Protein AF-A0A9X6ACC4-F1 (afdb_monomer_lite)

pLDDT: mean 74.13, std 20.18, range [33.94, 97.44]

Foldseek 3Di:
DDDDDDDDDDDDDDDDDDDDDDDPDPPPFLVQLVPAAAQDAQDWDAAQRWHQYPVRFIKGFNHTGRRDDQVPCVVGIATDGRPVDDPCNLPHARADQVNVCVVCVPDDPVDHPVVVVVVCVVPVCVNNDDYPVVD

Secondary structure (DSSP, 8-state):
----------------------PPPTTHHHHHHHTSPBP-TT--B-TT-EEE-TTS-EEEESS-BSS--TTT-TTTEEE---SSS----TTS-SS-HHHHHHH-TT--TTS-HHHHHHHGGG-TTTTTSS-TTT-

Structure (mmCIF, N/CA/C/O backbone):
data_AF-A0A9X6ACC4-F1
#
_entry.id   AF-A0A9X6ACC4-F1
#
loop_
_atom_site.group_PDB
_atom_site.id
_atom_site.type_symbol
_atom_site.label_atom_id
_atom_site.label_alt_id
_atom_site.label_comp_id
_atom_site.label_asym_id
_atom_site.label_entity_id
_atom_site.label_seq_id
_atom_site.pdbx_PDB_ins_code
_atom_site.Cartn_x
_atom_site.Cartn_y
_atom_site.Cartn_z
_atom_site.occupancy
_atom_site.B_iso_or_equiv
_atom_site.auth_seq_id
_atom_site.auth_comp_id
_atom_site.auth_asym_id
_atom_site.auth_atom_id
_atom_site.pdbx_PDB_model_num
ATOM 1 N N . MET A 1 1 ? 17.394 57.780 73.943 1.00 33.94 1 MET A N 1
ATOM 2 C CA . MET A 1 1 ? 15.989 57.811 74.407 1.00 33.94 1 MET A CA 1
ATOM 3 C C . MET A 1 1 ? 15.075 57.428 73.249 1.00 33.94 1 MET A C 1
ATOM 5 O O . MET A 1 1 ? 15.137 58.124 72.255 1.00 33.94 1 MET A O 1
ATOM 9 N N . SER A 1 2 ? 14.230 56.395 73.434 1.00 36.88 2 SER A N 1
ATOM 10 C CA . SER A 1 2 ? 12.919 56.165 72.769 1.00 36.88 2 SER A CA 1
ATOM 11 C C . SER A 1 2 ? 12.891 55.968 71.230 1.00 36.88 2 SER A C 1
ATOM 13 O O . SER A 1 2 ? 13.461 56.765 70.516 1.00 36.88 2 SER A O 1
ATOM 15 N N . ARG A 1 3 ? 12.161 55.044 70.585 1.00 43.47 3 ARG A N 1
ATOM 16 C CA . ARG A 1 3 ? 11.227 53.962 70.958 1.00 43.47 3 ARG A CA 1
ATOM 17 C C . ARG A 1 3 ? 10.697 53.328 69.643 1.00 43.47 3 ARG A C 1
ATOM 19 O O . ARG A 1 3 ? 10.562 54.055 68.668 1.00 43.47 3 ARG A O 1
ATOM 26 N N . ARG A 1 4 ? 10.185 52.085 69.744 1.00 42.38 4 ARG A N 1
ATOM 27 C CA . ARG A 1 4 ? 9.163 51.400 68.894 1.00 42.38 4 ARG A CA 1
ATOM 28 C C . ARG A 1 4 ? 9.654 50.670 67.632 1.00 42.38 4 ARG A C 1
ATOM 30 O O . ARG A 1 4 ? 10.550 51.161 66.979 1.00 42.38 4 ARG A O 1
ATOM 37 N N . ARG A 1 5 ? 9.059 49.568 67.151 1.00 50.84 5 ARG A N 1
ATOM 38 C CA . ARG A 1 5 ? 8.158 48.477 67.617 1.00 50.84 5 ARG A CA 1
ATOM 39 C C . ARG A 1 5 ? 7.986 47.561 66.371 1.00 50.84 5 ARG A C 1
ATOM 41 O O . ARG A 1 5 ? 7.746 48.109 65.310 1.00 50.84 5 ARG A O 1
ATOM 48 N N . ILE A 1 6 ? 8.033 46.232 66.547 1.00 46.91 6 ILE 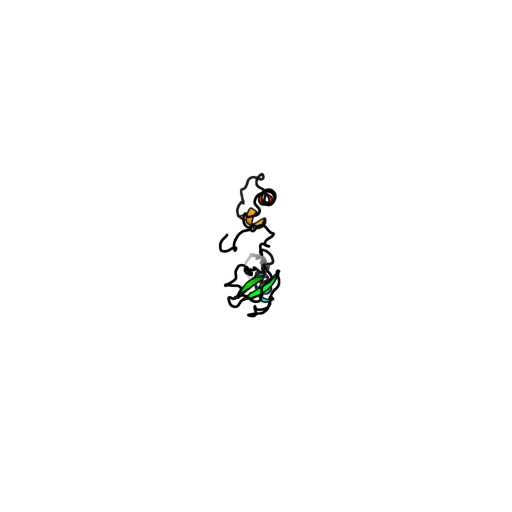A N 1
ATOM 49 C CA . ILE A 1 6 ? 7.139 45.198 65.956 1.00 46.91 6 ILE A CA 1
ATOM 50 C C . ILE A 1 6 ? 7.006 45.109 64.409 1.00 46.91 6 ILE A C 1
ATOM 52 O O . ILE A 1 6 ? 6.451 46.006 63.791 1.00 46.91 6 ILE A O 1
ATOM 56 N N . SER A 1 7 ? 7.395 43.963 63.821 1.00 35.19 7 SER A N 1
ATOM 57 C CA . SER A 1 7 ? 6.522 43.038 63.045 1.00 35.19 7 SER A CA 1
ATOM 58 C C . SER A 1 7 ? 7.272 42.231 61.977 1.00 35.19 7 SER A C 1
ATOM 60 O O . SER A 1 7 ? 8.053 42.759 61.196 1.00 35.19 7 SER A O 1
ATOM 62 N N . ALA A 1 8 ? 6.982 40.931 61.970 1.00 39.50 8 ALA A N 1
ATOM 63 C CA . ALA A 1 8 ? 7.455 39.897 61.060 1.00 39.50 8 ALA A CA 1
ATOM 64 C C . ALA A 1 8 ? 6.803 39.967 59.672 1.00 39.50 8 ALA A C 1
ATOM 66 O O . ALA A 1 8 ? 5.642 40.353 59.592 1.00 39.50 8 ALA A O 1
ATOM 67 N N . VAL A 1 9 ? 7.478 39.441 58.641 1.00 41.28 9 VAL A N 1
ATOM 68 C CA . VAL A 1 9 ? 6.835 38.695 57.542 1.00 41.28 9 VAL A CA 1
ATOM 69 C C . VAL A 1 9 ? 7.801 37.605 57.053 1.00 41.28 9 VAL A C 1
ATOM 71 O O . VAL A 1 9 ? 8.890 37.892 56.565 1.00 41.28 9 VAL A O 1
ATOM 74 N N . LEU A 1 10 ? 7.387 36.346 57.214 1.00 43.66 10 LEU A N 1
ATOM 75 C CA . LEU A 1 10 ? 7.943 35.162 56.558 1.00 43.66 10 LEU A CA 1
ATOM 76 C C . LEU A 1 10 ? 7.393 35.107 55.127 1.00 43.66 10 LEU A C 1
ATOM 78 O O . LEU A 1 10 ? 6.176 35.105 54.955 1.00 43.66 10 LEU A O 1
ATOM 82 N N . ILE A 1 11 ? 8.256 35.008 54.116 1.00 41.50 11 ILE A N 1
ATOM 83 C CA . ILE A 1 11 ? 7.852 34.604 52.763 1.00 41.50 11 ILE A CA 1
ATOM 84 C C . ILE A 1 11 ? 8.663 33.361 52.404 1.00 41.50 11 ILE A C 1
ATOM 86 O O . ILE A 1 11 ? 9.862 33.433 52.142 1.00 41.50 11 ILE A O 1
ATOM 90 N N . ALA A 1 12 ? 7.995 32.211 52.453 1.00 39.62 12 ALA A N 1
ATOM 91 C CA . ALA A 1 12 ? 8.501 30.947 51.943 1.00 39.62 12 ALA A CA 1
ATOM 92 C C . ALA A 1 12 ? 8.410 30.962 50.409 1.00 39.62 12 ALA A C 1
ATOM 94 O O . ALA A 1 12 ? 7.323 31.107 49.849 1.00 39.62 12 ALA A O 1
ATOM 95 N N . LEU A 1 13 ? 9.552 30.830 49.735 1.00 42.91 13 LEU A N 1
ATOM 96 C CA . LEU A 1 13 ? 9.648 30.739 48.280 1.00 42.91 13 LEU A CA 1
ATOM 97 C C . LEU A 1 13 ? 9.599 29.258 47.877 1.00 42.91 13 LEU A C 1
ATOM 99 O O . LEU A 1 13 ? 10.558 28.519 48.095 1.00 42.91 13 LEU A O 1
ATOM 103 N N . ALA A 1 14 ? 8.469 28.814 47.328 1.00 41.28 14 ALA A N 1
ATOM 104 C CA . ALA A 1 14 ? 8.323 27.471 46.776 1.00 41.28 14 ALA A CA 1
ATOM 105 C C . ALA A 1 14 ? 9.005 27.393 45.398 1.00 41.28 14 ALA A C 1
ATOM 107 O O . ALA A 1 14 ? 8.619 28.096 44.465 1.00 41.28 14 ALA A O 1
ATOM 108 N N . LEU A 1 15 ? 10.025 26.539 45.276 1.00 48.22 15 LEU A N 1
ATOM 109 C CA . LEU A 1 15 ? 10.660 26.180 44.008 1.00 48.22 15 LEU A CA 1
ATOM 110 C C . LEU A 1 15 ? 9.724 25.260 43.212 1.00 48.22 15 LEU A C 1
ATOM 112 O O . LEU A 1 15 ? 9.514 24.110 43.590 1.00 48.22 15 LEU A O 1
ATOM 116 N N . ALA A 1 16 ? 9.175 25.759 42.105 1.00 46.16 16 ALA A N 1
ATOM 117 C CA . ALA A 1 16 ? 8.484 24.938 41.118 1.00 46.16 16 ALA A CA 1
ATOM 118 C C . ALA A 1 16 ? 9.514 24.351 40.139 1.00 46.16 16 ALA A C 1
ATOM 120 O O . ALA A 1 16 ? 10.098 25.064 39.324 1.00 46.16 16 ALA A O 1
ATOM 121 N N . SER A 1 17 ? 9.755 23.047 40.233 1.00 46.50 17 SER A N 1
ATOM 122 C CA . SER A 1 17 ? 10.539 22.270 39.275 1.00 46.50 17 SER A CA 1
ATOM 123 C C . SER A 1 17 ? 9.683 21.940 38.048 1.00 46.50 17 SER A C 1
ATOM 125 O O . SER A 1 17 ? 8.778 21.113 38.113 1.00 46.50 17 SER A O 1
ATOM 127 N N . ALA A 1 18 ? 9.970 22.577 36.911 1.00 50.41 18 ALA A N 1
ATOM 128 C CA . ALA A 1 18 ? 9.421 22.179 35.619 1.00 50.41 18 ALA A CA 1
ATOM 129 C C . ALA A 1 18 ? 10.271 21.035 35.046 1.00 50.41 18 ALA A C 1
ATOM 131 O O . ALA A 1 18 ? 11.401 21.248 34.606 1.00 50.41 18 ALA A O 1
ATOM 132 N N . THR A 1 19 ? 9.754 19.809 35.079 1.00 47.06 19 THR A N 1
ATOM 133 C CA . THR A 1 19 ? 10.336 18.676 34.354 1.00 47.06 19 THR A CA 1
ATOM 134 C C . THR A 1 19 ? 9.952 18.776 32.873 1.00 47.06 19 THR A C 1
ATOM 136 O O . THR A 1 19 ? 8.765 18.897 32.561 1.00 47.06 19 THR A O 1
ATOM 139 N N . PRO A 1 20 ? 10.905 18.732 31.925 1.00 46.81 20 PRO A N 1
ATOM 140 C CA . PRO A 1 20 ? 10.559 18.644 30.516 1.00 46.81 20 PRO A CA 1
ATOM 141 C C . PRO A 1 20 ? 9.955 17.263 30.236 1.00 46.81 20 PRO A C 1
ATOM 143 O O . PRO A 1 20 ? 10.592 16.232 30.449 1.00 46.81 20 PRO A O 1
ATOM 146 N N . VAL A 1 21 ? 8.710 17.245 29.760 1.00 51.88 21 VAL A N 1
ATOM 147 C CA . VAL A 1 21 ? 8.085 16.055 29.177 1.00 51.88 21 VAL A CA 1
ATOM 148 C C . VAL A 1 21 ? 8.819 15.754 27.870 1.00 51.88 21 VAL A C 1
ATOM 150 O O . VAL A 1 21 ? 8.681 16.484 26.890 1.00 51.88 21 VAL A O 1
ATOM 153 N N . LEU A 1 22 ? 9.633 14.697 27.863 1.00 51.69 22 LEU A N 1
ATOM 154 C CA . LEU A 1 22 ? 10.203 14.128 26.644 1.00 51.69 22 LEU A CA 1
ATOM 155 C C . LEU A 1 22 ? 9.053 13.499 25.838 1.00 51.69 22 LEU A C 1
ATOM 157 O O . LEU A 1 22 ? 8.593 12.402 26.149 1.00 51.69 22 LEU A O 1
ATOM 161 N N . LEU A 1 23 ? 8.557 14.202 24.821 1.00 55.19 23 LEU A N 1
ATOM 162 C CA . LEU A 1 23 ? 7.719 13.590 23.789 1.00 55.19 23 LEU A CA 1
ATOM 163 C C . LEU A 1 23 ? 8.591 12.637 22.945 1.00 55.19 23 LEU A C 1
ATOM 165 O O . LEU A 1 23 ? 9.715 13.013 22.600 1.00 55.19 23 LEU A O 1
ATOM 169 N N . PRO A 1 24 ? 8.116 11.433 22.574 1.00 47.34 24 PRO A N 1
ATOM 170 C CA . PRO A 1 24 ? 8.812 10.596 21.604 1.00 47.34 24 PRO A CA 1
ATOM 171 C C . PRO A 1 24 ? 8.935 11.334 20.266 1.00 47.34 24 PRO A C 1
ATOM 173 O O . PRO A 1 24 ? 7.953 11.858 19.739 1.00 47.34 24 PRO A O 1
ATOM 176 N N . ALA A 1 25 ? 10.148 11.385 19.718 1.00 49.06 25 ALA A N 1
ATOM 177 C CA . ALA A 1 25 ? 10.419 11.994 18.425 1.00 49.06 25 ALA A CA 1
ATOM 178 C C . ALA A 1 25 ? 9.694 11.226 17.307 1.00 49.06 25 ALA A C 1
ATOM 180 O O . ALA A 1 25 ? 9.939 10.036 17.108 1.00 49.06 25 ALA A O 1
ATOM 181 N N . ALA A 1 26 ? 8.875 11.918 16.513 1.00 52.84 26 ALA A N 1
ATOM 182 C CA . ALA A 1 26 ? 8.286 11.408 15.270 1.00 52.84 26 ALA A CA 1
ATOM 183 C C . ALA A 1 26 ? 9.332 11.274 14.131 1.00 52.84 26 ALA A C 1
ATOM 185 O O . ALA A 1 26 ? 9.083 11.653 12.991 1.00 52.84 26 ALA A O 1
ATOM 186 N N . GLY A 1 27 ? 10.536 10.784 14.449 1.00 50.53 27 GLY A N 1
ATOM 187 C CA . GLY A 1 27 ? 11.680 10.682 13.535 1.00 50.53 27 GLY A CA 1
ATOM 188 C C . GLY A 1 27 ? 11.976 9.270 13.020 1.00 50.53 27 GLY A C 1
ATOM 189 O O . GLY A 1 27 ? 12.893 9.103 12.222 1.00 50.53 27 GLY A O 1
ATOM 190 N N . ALA A 1 28 ? 11.231 8.251 13.454 1.00 51.59 28 ALA A N 1
ATOM 191 C CA . ALA A 1 28 ? 11.526 6.861 13.099 1.00 51.59 28 ALA A CA 1
ATOM 192 C C . ALA A 1 28 ? 11.054 6.478 11.679 1.00 51.59 28 ALA A C 1
ATOM 194 O O . ALA A 1 28 ? 11.722 5.701 11.000 1.00 51.59 28 ALA A O 1
ATOM 195 N N . SER A 1 29 ? 9.952 7.061 11.195 1.00 52.34 29 SER A N 1
ATOM 196 C CA . SER A 1 29 ? 9.283 6.602 9.966 1.00 52.34 29 SER A CA 1
ATOM 197 C C . SER A 1 29 ? 9.960 7.070 8.668 1.00 52.34 29 SER A C 1
ATOM 199 O O . SER A 1 29 ? 10.103 6.296 7.725 1.00 52.34 29 SER A O 1
ATOM 201 N N . ALA A 1 30 ? 10.437 8.319 8.606 1.00 51.75 30 ALA A N 1
ATOM 202 C CA . ALA A 1 30 ? 11.124 8.842 7.415 1.00 51.75 30 ALA A CA 1
ATOM 203 C C . ALA A 1 30 ? 12.539 8.255 7.249 1.00 51.75 30 ALA A C 1
ATOM 205 O O . ALA A 1 30 ? 12.995 8.008 6.130 1.00 51.75 30 ALA A O 1
ATOM 206 N N . ALA A 1 31 ? 13.216 7.985 8.371 1.00 56.06 31 ALA A N 1
ATOM 207 C CA . ALA A 1 31 ? 14.525 7.342 8.381 1.00 56.06 31 ALA A CA 1
ATOM 208 C C . ALA A 1 31 ? 14.458 5.918 7.799 1.00 56.06 31 ALA A C 1
ATOM 210 O O . ALA A 1 31 ? 15.322 5.547 7.004 1.00 56.06 31 ALA A O 1
ATOM 211 N N . ALA A 1 32 ? 13.395 5.164 8.102 1.00 65.31 32 ALA A N 1
ATOM 212 C CA . ALA A 1 32 ? 13.187 3.821 7.568 1.00 65.31 32 ALA A CA 1
ATOM 213 C C . ALA A 1 32 ? 13.059 3.807 6.031 1.00 65.31 32 ALA A C 1
ATOM 215 O O . ALA A 1 32 ? 13.791 3.065 5.376 1.00 65.31 32 ALA A O 1
ATOM 216 N N . CYS A 1 33 ? 12.246 4.688 5.429 1.00 71.06 33 CYS A N 1
ATOM 217 C CA . CYS A 1 33 ? 12.137 4.778 3.961 1.00 71.06 33 CYS A CA 1
ATOM 218 C C . CYS A 1 33 ? 13.432 5.210 3.279 1.00 71.06 33 CYS A C 1
ATOM 220 O O . CYS A 1 33 ? 13.724 4.798 2.156 1.00 71.06 33 CYS A O 1
ATOM 222 N N . SER A 1 34 ? 14.219 6.063 3.937 1.00 80.62 34 SER A N 1
ATOM 223 C CA . SER A 1 34 ? 15.435 6.597 3.329 1.00 8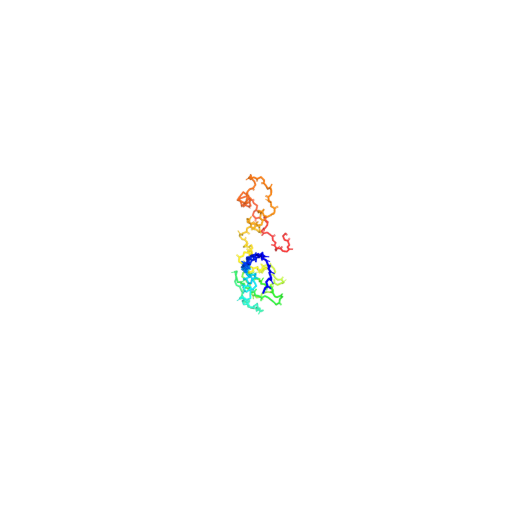0.62 34 SER A CA 1
ATOM 224 C C . SER A 1 34 ? 16.535 5.547 3.110 1.00 80.62 34 SER A C 1
ATOM 226 O O . SER A 1 34 ? 17.426 5.785 2.290 1.00 80.62 34 SER A O 1
ATOM 228 N N . SER A 1 35 ? 16.442 4.407 3.808 1.00 83.94 35 SER A N 1
ATOM 229 C CA . SER A 1 35 ? 17.408 3.304 3.786 1.00 83.94 35 SER A CA 1
ATOM 230 C C . SER A 1 35 ? 17.301 2.377 2.569 1.00 83.94 35 SER A C 1
ATOM 232 O O . SER A 1 35 ? 18.272 1.690 2.250 1.00 83.94 35 SER A O 1
ATOM 234 N N . TYR A 1 36 ? 16.163 2.374 1.865 1.00 89.38 36 TYR A N 1
ATOM 235 C CA . TYR A 1 36 ? 15.972 1.523 0.691 1.00 89.38 36 TYR A CA 1
ATOM 236 C C . TYR A 1 36 ? 16.770 2.034 -0.518 1.00 89.38 36 TYR A C 1
ATOM 238 O O . TYR A 1 36 ? 16.923 3.251 -0.697 1.00 89.38 36 TYR A O 1
ATOM 246 N N . PRO A 1 37 ? 17.280 1.125 -1.371 1.00 94.00 37 PRO A N 1
ATOM 247 C CA . PRO A 1 37 ? 18.024 1.511 -2.561 1.00 94.00 37 PRO A CA 1
ATOM 248 C C . PRO A 1 37 ? 17.131 2.277 -3.542 1.00 94.00 37 PRO A C 1
ATOM 250 O O . PRO A 1 37 ? 15.938 2.005 -3.663 1.00 94.00 37 PRO A O 1
ATOM 253 N N . SER A 1 38 ? 17.713 3.220 -4.284 1.00 95.75 38 SER A N 1
ATOM 254 C CA . SER A 1 38 ? 16.998 3.869 -5.384 1.00 95.75 38 SER A CA 1
ATOM 255 C C . SER A 1 38 ? 16.675 2.858 -6.491 1.00 95.75 38 SER A C 1
ATOM 257 O O . SER A 1 38 ? 17.481 1.972 -6.790 1.00 95.75 38 SER A O 1
ATOM 259 N N . TRP A 1 39 ? 15.512 3.004 -7.123 1.00 96.62 39 TRP A N 1
ATOM 260 C CA . TRP A 1 39 ? 15.149 2.239 -8.313 1.00 96.62 39 TRP A CA 1
ATOM 261 C C . TRP A 1 39 ? 16.112 2.534 -9.475 1.00 96.62 39 TRP A C 1
ATOM 263 O O . TRP A 1 39 ? 16.610 3.652 -9.623 1.00 96.62 39 TRP A O 1
ATOM 273 N N . VAL A 1 40 ? 16.369 1.519 -10.299 1.00 97.31 40 VAL A N 1
ATOM 274 C CA . VAL A 1 40 ? 17.267 1.560 -11.454 1.00 97.31 40 VAL A CA 1
ATOM 275 C C . VAL A 1 40 ? 16.529 0.991 -12.661 1.00 97.31 40 VAL A C 1
ATOM 277 O O . VAL A 1 40 ? 16.093 -0.160 -12.645 1.00 97.31 40 VAL A O 1
ATOM 280 N N . ALA A 1 41 ? 16.428 1.787 -13.726 1.00 95.75 41 ALA A N 1
ATOM 281 C CA . ALA A 1 41 ? 15.771 1.381 -14.963 1.00 95.75 41 ALA A CA 1
ATOM 282 C C . ALA A 1 41 ? 16.416 0.125 -15.571 1.00 95.75 41 ALA A C 1
ATOM 284 O O . ALA A 1 41 ? 17.637 0.058 -15.720 1.00 95.75 41 ALA A O 1
ATOM 285 N N . GLY A 1 42 ? 15.590 -0.864 -15.931 1.00 93.19 42 GLY A N 1
ATOM 286 C CA . GLY A 1 42 ? 16.039 -2.111 -16.562 1.00 93.19 42 GLY A CA 1
ATOM 287 C C . GLY A 1 42 ? 16.755 -3.100 -15.633 1.00 93.19 42 GLY A C 1
ATOM 288 O O . GLY A 1 42 ? 17.194 -4.151 -16.097 1.00 93.19 42 GLY A O 1
ATOM 289 N N . ARG A 1 43 ? 16.882 -2.804 -14.330 1.00 97.06 43 ARG A N 1
ATOM 290 C CA . ARG A 1 43 ? 17.337 -3.784 -13.335 1.00 97.06 43 ARG A CA 1
ATOM 291 C C . ARG A 1 43 ? 16.187 -4.730 -13.003 1.00 97.06 43 ARG A C 1
ATOM 293 O O . ARG A 1 43 ? 15.102 -4.260 -12.695 1.00 97.06 43 ARG A O 1
ATOM 300 N N . SER A 1 44 ? 16.427 -6.038 -13.002 1.00 97.44 44 SER A N 1
ATOM 301 C CA . SER A 1 44 ? 15.426 -6.989 -12.514 1.00 97.44 44 SER A CA 1
ATOM 302 C C . SER A 1 44 ? 15.292 -6.930 -10.988 1.00 97.44 44 SER A C 1
ATOM 304 O O . SER A 1 44 ? 16.299 -6.819 -10.283 1.00 97.44 44 SER A O 1
ATOM 306 N N . TYR A 1 45 ? 14.059 -7.029 -10.504 1.00 96.50 45 TYR A N 1
ATOM 307 C CA . TYR A 1 45 ? 13.672 -7.055 -9.095 1.00 96.50 45 TYR A CA 1
ATOM 308 C C . TYR A 1 45 ? 12.819 -8.295 -8.842 1.00 96.50 45 TYR A C 1
ATOM 310 O O . TYR A 1 45 ? 12.010 -8.654 -9.693 1.00 96.50 45 TYR A O 1
ATOM 318 N N . VAL A 1 46 ? 13.002 -8.957 -7.705 1.00 95.62 46 VAL A N 1
ATOM 319 C CA . VAL A 1 46 ? 12.180 -10.120 -7.320 1.00 95.62 46 VAL A CA 1
ATOM 320 C C . VAL A 1 46 ? 11.059 -9.692 -6.381 1.00 95.62 46 VAL A C 1
ATOM 322 O O . VAL A 1 46 ? 11.163 -8.642 -5.742 1.00 95.62 46 VAL A O 1
ATOM 325 N N . THR A 1 47 ? 9.998 -10.497 -6.268 1.00 90.44 47 THR A N 1
ATOM 326 C CA . THR A 1 47 ? 8.925 -10.234 -5.292 1.00 90.44 47 THR A CA 1
ATOM 327 C C . THR A 1 47 ? 9.495 -9.960 -3.892 1.00 90.44 47 THR A C 1
ATOM 329 O O . THR A 1 47 ? 10.326 -10.711 -3.379 1.00 90.44 47 THR A O 1
ATOM 332 N N . GLY A 1 48 ? 9.027 -8.880 -3.265 1.00 86.31 48 GLY A N 1
ATOM 333 C CA . GLY A 1 48 ? 9.460 -8.405 -1.952 1.00 86.31 48 GLY A CA 1
ATOM 334 C C . GLY A 1 48 ? 10.583 -7.363 -1.980 1.00 86.31 48 GLY A C 1
ATOM 335 O O . GLY A 1 48 ? 10.834 -6.733 -0.951 1.00 86.31 48 GLY A O 1
ATOM 336 N N . ASP A 1 49 ? 11.237 -7.131 -3.123 1.00 93.38 49 ASP A N 1
ATOM 337 C CA . ASP A 1 49 ? 12.223 -6.054 -3.247 1.00 93.38 49 ASP A CA 1
ATOM 338 C C . ASP A 1 49 ? 11.560 -4.688 -3.039 1.00 93.38 49 ASP A C 1
ATOM 340 O O . ASP A 1 49 ? 10.560 -4.366 -3.680 1.00 93.38 49 ASP A O 1
ATOM 344 N N . VAL A 1 50 ? 12.157 -3.855 -2.182 1.00 92.69 50 VAL A N 1
ATOM 345 C CA . VAL A 1 50 ? 11.691 -2.489 -1.915 1.00 92.69 50 VAL A CA 1
ATOM 346 C C . VAL A 1 50 ? 12.691 -1.477 -2.462 1.00 92.69 50 VAL A C 1
ATOM 348 O O . VAL A 1 50 ? 13.893 -1.557 -2.193 1.00 92.69 50 VAL A O 1
ATOM 351 N N . VAL A 1 51 ? 12.189 -0.494 -3.208 1.00 94.38 51 VAL A N 1
ATOM 352 C CA . VAL A 1 51 ? 12.990 0.575 -3.815 1.00 94.38 51 VAL A CA 1
ATOM 353 C C . VAL A 1 51 ? 12.410 1.947 -3.528 1.00 94.38 51 VAL A C 1
ATOM 355 O O . VAL A 1 51 ? 11.200 2.113 -3.405 1.00 94.38 51 VAL A O 1
ATOM 358 N N . ARG A 1 52 ? 13.275 2.962 -3.497 1.00 94.12 52 ARG A N 1
ATOM 359 C CA . ARG A 1 52 ? 12.868 4.367 -3.549 1.00 94.12 52 ARG A CA 1
ATOM 360 C C . ARG A 1 52 ? 12.829 4.843 -4.996 1.00 94.12 52 ARG A C 1
ATOM 362 O O . ARG A 1 52 ? 13.833 4.765 -5.704 1.00 94.12 52 ARG A O 1
ATOM 369 N N . TYR A 1 53 ? 11.692 5.360 -5.428 1.00 93.69 53 TYR A N 1
ATOM 370 C CA . TYR A 1 53 ? 11.513 5.874 -6.779 1.00 93.69 53 TYR A CA 1
ATOM 371 C C . TYR A 1 53 ? 11.745 7.395 -6.838 1.00 93.69 53 TYR A C 1
ATOM 373 O O . TYR A 1 53 ? 11.911 8.068 -5.816 1.00 93.69 53 TYR A O 1
ATOM 381 N N . THR A 1 54 ? 11.830 7.953 -8.047 1.00 93.19 54 THR A N 1
ATOM 382 C CA . THR A 1 54 ? 12.206 9.360 -8.278 1.00 93.19 54 THR A CA 1
ATOM 383 C C . THR A 1 54 ? 11.162 10.369 -7.804 1.00 93.19 54 THR A C 1
ATOM 385 O O . THR A 1 54 ? 11.485 11.541 -7.635 1.00 93.19 54 THR A O 1
ATOM 388 N N . ASP A 1 55 ? 9.930 9.927 -7.553 1.00 88.75 55 ASP A N 1
ATOM 389 C CA . ASP A 1 55 ? 8.856 10.723 -6.944 1.00 88.75 55 ASP A CA 1
ATOM 390 C C . ASP A 1 55 ? 9.006 10.883 -5.416 1.00 88.75 55 ASP A C 1
ATOM 392 O O . ASP A 1 55 ? 8.168 11.510 -4.766 1.00 88.75 55 ASP A O 1
ATOM 396 N N . GLY A 1 56 ? 10.071 10.319 -4.837 1.00 84.81 56 GLY A N 1
ATOM 397 C CA . GLY A 1 56 ? 10.359 10.360 -3.407 1.00 84.81 56 GLY A CA 1
ATOM 398 C C . GLY A 1 56 ? 9.603 9.314 -2.587 1.00 84.81 56 GLY A C 1
ATOM 399 O O . GLY A 1 56 ? 9.799 9.265 -1.372 1.00 84.81 56 GLY A O 1
ATOM 400 N N . LYS A 1 57 ? 8.775 8.472 -3.218 1.00 86.88 57 LYS A N 1
ATOM 401 C CA . LYS A 1 57 ? 8.058 7.376 -2.560 1.00 86.88 57 LYS A CA 1
ATOM 402 C C . LYS A 1 57 ? 8.847 6.075 -2.636 1.00 86.88 57 LYS A C 1
ATOM 404 O O . LYS A 1 57 ? 9.825 5.941 -3.373 1.00 86.88 57 LYS A O 1
ATOM 409 N N . THR A 1 58 ? 8.405 5.106 -1.853 1.00 90.75 58 THR A N 1
ATOM 410 C CA . THR A 1 58 ? 8.913 3.737 -1.847 1.00 90.75 58 THR A CA 1
ATOM 411 C C . THR A 1 58 ? 7.882 2.790 -2.433 1.00 90.75 58 THR A C 1
ATOM 413 O O . THR A 1 58 ? 6.682 3.000 -2.263 1.00 90.75 58 THR A O 1
ATOM 416 N N . TYR A 1 59 ? 8.360 1.760 -3.122 1.00 90.62 59 TYR A N 1
ATOM 417 C CA . TYR A 1 59 ? 7.537 0.760 -3.790 1.00 90.62 59 TYR A CA 1
ATOM 418 C C . TYR A 1 59 ? 8.095 -0.633 -3.521 1.00 90.62 59 TYR A C 1
ATOM 420 O O . TYR A 1 59 ? 9.316 -0.796 -3.464 1.00 90.62 59 TYR A O 1
ATOM 428 N N . ILE A 1 60 ? 7.208 -1.611 -3.367 1.00 91.25 60 ILE A N 1
ATOM 429 C CA . ILE A 1 60 ? 7.535 -3.028 -3.203 1.00 91.25 60 ILE A CA 1
ATOM 430 C C . ILE A 1 60 ? 7.142 -3.800 -4.462 1.00 91.25 60 ILE A C 1
ATOM 432 O O . ILE A 1 60 ? 6.086 -3.545 -5.040 1.00 91.25 60 ILE A O 1
ATOM 436 N N . ALA A 1 61 ? 8.002 -4.711 -4.911 1.00 93.00 61 ALA A N 1
ATOM 437 C CA . ALA A 1 61 ? 7.684 -5.601 -6.015 1.00 93.00 61 ALA A CA 1
ATOM 438 C C . ALA A 1 61 ? 6.711 -6.692 -5.536 1.00 93.00 61 ALA A C 1
ATOM 440 O O . ALA A 1 61 ? 7.068 -7.496 -4.677 1.00 93.00 61 ALA A O 1
ATOM 441 N N . GLU A 1 62 ? 5.498 -6.750 -6.080 1.00 84.06 62 GLU A N 1
ATOM 442 C CA . GLU A 1 62 ? 4.546 -7.839 -5.798 1.00 84.06 62 GLU A CA 1
ATOM 443 C C . GLU A 1 62 ? 4.824 -9.077 -6.662 1.00 84.06 62 GLU A C 1
ATOM 445 O O . GLU A 1 62 ? 4.610 -10.216 -6.247 1.00 84.06 62 GLU A O 1
ATOM 450 N N . HIS A 1 63 ? 5.388 -8.860 -7.849 1.00 88.12 63 HIS A N 1
ATOM 451 C CA . HIS A 1 63 ? 5.749 -9.894 -8.814 1.00 88.12 63 HIS A CA 1
ATOM 452 C C . HIS A 1 63 ? 7.185 -9.677 -9.303 1.00 88.12 63 HIS A C 1
ATOM 454 O O . HIS A 1 63 ? 7.657 -8.538 -9.355 1.00 88.12 63 HIS A O 1
ATOM 460 N N . ASP A 1 64 ? 7.855 -10.753 -9.727 1.00 93.81 64 ASP A N 1
ATOM 461 C CA . ASP A 1 64 ? 9.171 -10.678 -10.370 1.00 93.81 64 ASP A CA 1
ATOM 462 C C . ASP A 1 64 ? 9.141 -9.714 -11.555 1.00 93.81 64 ASP A C 1
ATOM 464 O O . ASP A 1 64 ? 8.45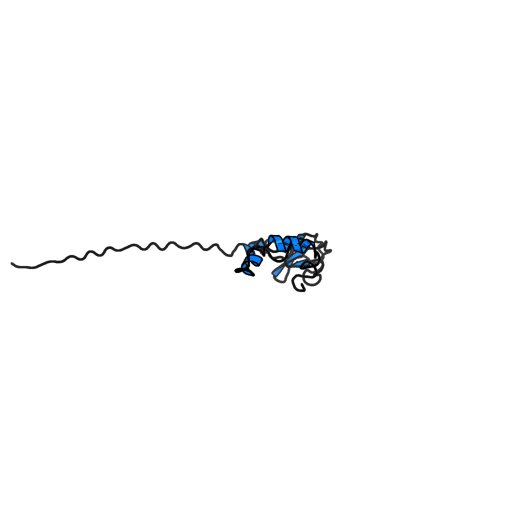0 -9.935 -12.546 1.00 93.81 64 ASP A O 1
ATOM 468 N N . ASN A 1 65 ? 9.913 -8.641 -11.462 1.00 95.25 65 ASN A N 1
ATOM 469 C CA . ASN A 1 65 ? 9.862 -7.513 -12.364 1.00 95.25 65 ASN A CA 1
ATOM 470 C C . ASN A 1 65 ? 11.153 -7.408 -13.192 1.00 95.25 65 ASN A C 1
ATOM 472 O O . ASN A 1 65 ? 12.229 -7.235 -12.621 1.00 95.25 65 ASN A O 1
ATOM 476 N N . PRO A 1 66 ? 11.093 -7.404 -14.536 1.00 95.94 66 PRO A N 1
ATOM 477 C CA . PRO A 1 66 ? 12.273 -7.266 -15.393 1.00 95.94 66 PRO A CA 1
ATOM 478 C C . PRO A 1 66 ? 12.864 -5.839 -15.458 1.00 95.94 66 PRO A C 1
ATOM 480 O O . PRO A 1 66 ? 13.748 -5.587 -16.274 1.00 95.94 66 PRO A O 1
ATOM 483 N N . GLY A 1 67 ? 12.408 -4.909 -14.618 1.00 94.31 67 GLY A N 1
ATOM 484 C CA . GLY A 1 67 ? 12.900 -3.530 -14.524 1.00 94.31 67 GLY A CA 1
ATOM 485 C C . GLY A 1 67 ? 11.938 -2.468 -15.043 1.00 94.31 67 GLY A C 1
ATOM 486 O O . GLY A 1 67 ? 12.373 -1.375 -15.411 1.00 94.31 67 GLY A O 1
ATOM 487 N N . TYR A 1 68 ? 10.644 -2.785 -15.075 1.00 95.94 68 TYR A N 1
ATOM 488 C CA . TYR A 1 68 ? 9.574 -1.844 -15.366 1.00 95.94 68 TYR A CA 1
ATOM 489 C C . TYR A 1 68 ? 9.395 -0.808 -14.258 1.00 95.94 68 TYR A C 1
ATOM 491 O O . TYR A 1 68 ? 9.735 -1.028 -13.094 1.00 95.94 68 TYR A O 1
ATOM 499 N N . ASP A 1 69 ? 8.839 0.330 -14.654 1.00 95.12 69 ASP A N 1
ATOM 500 C CA . ASP A 1 69 ? 8.678 1.515 -13.826 1.00 95.12 69 ASP A CA 1
ATOM 501 C C . ASP A 1 69 ? 7.596 1.344 -12.733 1.00 95.12 69 ASP A C 1
ATOM 503 O O . ASP A 1 69 ? 6.468 0.959 -13.071 1.00 95.12 69 ASP A O 1
ATOM 507 N N . PRO A 1 70 ? 7.897 1.674 -11.460 1.00 92.38 70 PRO A N 1
ATOM 508 C CA . PRO A 1 70 ? 6.950 1.663 -10.342 1.00 92.38 70 PRO A CA 1
ATOM 509 C C . PRO A 1 70 ? 5.650 2.437 -10.523 1.00 92.38 70 PRO A C 1
ATOM 511 O O . PRO A 1 70 ? 4.629 2.049 -9.965 1.00 92.38 70 PRO A O 1
ATOM 514 N N . THR A 1 71 ? 5.651 3.505 -11.316 1.00 91.19 71 THR A N 1
ATOM 515 C CA . THR A 1 71 ? 4.475 4.374 -11.487 1.00 91.19 71 THR A CA 1
ATOM 516 C C . THR A 1 71 ? 3.631 4.032 -12.712 1.00 91.19 71 THR A C 1
ATOM 518 O O . THR A 1 71 ? 2.486 4.471 -12.807 1.00 91.19 71 THR A O 1
ATOM 521 N N . ILE A 1 72 ? 4.172 3.244 -13.646 1.00 90.56 72 ILE A N 1
ATOM 522 C CA . ILE A 1 72 ? 3.478 2.850 -14.884 1.00 90.56 72 ILE A CA 1
ATOM 523 C C . ILE A 1 72 ? 2.969 1.413 -14.782 1.00 90.56 72 ILE A C 1
ATOM 525 O O . ILE A 1 72 ? 1.878 1.097 -15.250 1.00 90.56 72 ILE A O 1
ATOM 529 N N . SER A 1 73 ? 3.767 0.524 -14.190 1.00 88.56 73 SER A N 1
ATOM 530 C CA . SER A 1 73 ? 3.506 -0.917 -14.180 1.00 88.56 73 SER A CA 1
ATOM 531 C C . SER A 1 73 ? 3.019 -1.381 -12.812 1.00 88.56 73 SER A C 1
ATOM 533 O O . SER A 1 73 ? 3.662 -2.203 -12.162 1.00 88.56 73 SER A O 1
ATOM 535 N N . THR A 1 74 ? 1.848 -0.885 -12.405 1.00 85.50 74 THR A N 1
ATOM 536 C CA . THR A 1 74 ? 1.213 -1.153 -11.097 1.00 85.50 74 THR A CA 1
ATOM 537 C C . THR A 1 74 ? 0.780 -2.609 -10.887 1.00 85.50 74 THR A C 1
ATOM 539 O O . THR A 1 74 ? 0.178 -2.931 -9.879 1.00 85.50 74 THR A O 1
ATOM 542 N N . TRP A 1 75 ? 1.032 -3.500 -11.850 1.00 86.62 75 TRP A N 1
ATOM 543 C CA . TRP A 1 75 ? 0.910 -4.946 -11.646 1.00 86.62 75 TRP A CA 1
ATOM 544 C C . TRP A 1 75 ? 2.149 -5.543 -10.963 1.00 86.62 75 TRP A C 1
ATOM 546 O O . TRP A 1 75 ? 2.055 -6.535 -10.248 1.00 86.62 75 TRP A O 1
ATOM 556 N N . TYR A 1 76 ? 3.323 -4.952 -11.196 1.00 90.62 76 TYR A N 1
ATOM 557 C CA . TYR A 1 76 ? 4.570 -5.404 -10.583 1.00 90.62 76 TYR A CA 1
ATOM 558 C C . TYR A 1 76 ? 4.881 -4.672 -9.281 1.00 90.62 76 TYR A C 1
ATOM 560 O O . TYR A 1 76 ? 5.622 -5.213 -8.472 1.00 90.62 76 TYR A O 1
ATOM 568 N N . TRP A 1 77 ? 4.377 -3.450 -9.105 1.00 91.00 77 TRP A N 1
ATOM 569 C CA . TRP A 1 77 ? 4.757 -2.564 -8.011 1.00 91.00 77 TRP A CA 1
ATOM 570 C C . TRP A 1 77 ? 3.549 -2.031 -7.262 1.00 91.00 77 TRP A C 1
ATOM 572 O O . TRP A 1 77 ? 2.633 -1.506 -7.894 1.00 91.00 77 TRP A O 1
ATOM 582 N N . ASP A 1 78 ? 3.659 -2.025 -5.936 1.00 87.00 78 ASP A N 1
ATOM 583 C CA . ASP A 1 78 ? 2.734 -1.335 -5.045 1.00 87.00 78 ASP A CA 1
ATOM 584 C C . ASP A 1 78 ? 3.446 -0.300 -4.165 1.00 87.00 78 ASP A C 1
ATOM 586 O O . ASP A 1 78 ? 4.628 -0.466 -3.841 1.00 87.00 78 ASP A O 1
ATOM 590 N N . PRO A 1 79 ? 2.765 0.793 -3.764 1.00 87.50 79 PRO A N 1
ATOM 591 C CA . PRO A 1 79 ? 3.303 1.741 -2.796 1.00 87.50 79 PRO A CA 1
ATOM 592 C C . PRO A 1 79 ? 3.637 1.063 -1.463 1.00 87.50 79 PRO A C 1
ATOM 594 O O . PRO A 1 79 ? 2.862 0.274 -0.933 1.00 87.50 79 PRO A O 1
ATOM 597 N N . TYR A 1 80 ? 4.775 1.426 -0.880 1.00 82.69 80 TYR A N 1
ATOM 598 C CA . TYR A 1 80 ? 5.254 0.866 0.382 1.00 82.69 80 TYR A CA 1
ATOM 599 C C . TYR A 1 80 ? 5.437 1.967 1.429 1.00 82.69 80 TYR A C 1
ATOM 601 O O . TYR A 1 80 ? 6.198 2.912 1.202 1.00 82.69 80 TYR 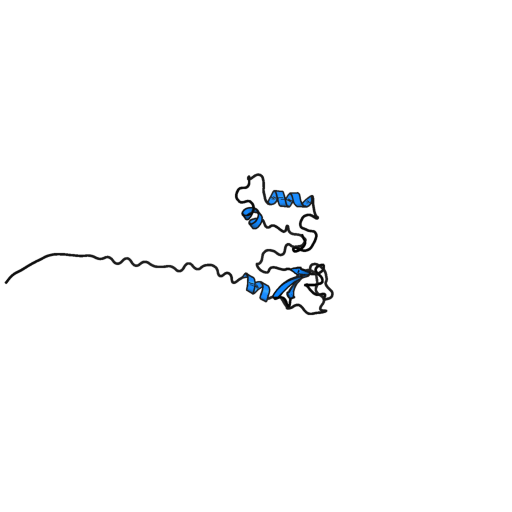A O 1
ATOM 609 N N . ALA A 1 81 ? 4.776 1.840 2.583 1.00 78.88 81 ALA A N 1
ATOM 610 C CA . ALA A 1 81 ? 4.968 2.721 3.734 1.00 78.88 81 ALA A CA 1
ATOM 611 C C . ALA A 1 81 ? 6.002 2.124 4.708 1.00 78.88 81 ALA A C 1
ATOM 613 O O . ALA A 1 81 ? 6.003 0.925 4.979 1.00 78.88 81 ALA A O 1
ATOM 614 N N . CYS A 1 82 ? 6.925 2.947 5.215 1.00 72.44 82 CYS A N 1
ATOM 615 C CA . CYS A 1 82 ? 8.088 2.466 5.982 1.00 72.44 82 CYS A CA 1
ATOM 616 C C . CYS A 1 82 ? 7.975 2.673 7.493 1.00 72.44 82 CYS A C 1
ATOM 618 O O . CYS A 1 82 ? 8.960 2.558 8.216 1.00 72.44 82 CYS A O 1
ATOM 620 N N . ASP A 1 83 ? 6.789 2.974 7.995 1.00 64.25 83 ASP A N 1
ATOM 621 C CA . ASP A 1 83 ? 6.471 3.162 9.409 1.00 64.25 83 ASP A CA 1
ATOM 622 C C . ASP A 1 83 ? 6.367 1.847 10.206 1.00 64.25 83 ASP A C 1
ATOM 624 O O . ASP A 1 83 ? 5.907 1.843 11.345 1.00 64.25 83 ASP A O 1
ATOM 628 N N . GLY A 1 84 ? 6.852 0.728 9.656 1.00 54.41 84 GLY A N 1
ATOM 629 C CA . GLY A 1 84 ? 6.858 -0.572 10.338 1.00 54.41 84 GLY A CA 1
ATOM 630 C C . GLY A 1 84 ? 5.465 -1.188 10.507 1.00 54.41 84 GLY A C 1
ATOM 631 O O . GLY A 1 84 ? 5.324 -2.229 11.145 1.00 54.41 84 GLY A O 1
ATOM 632 N N . GLY A 1 85 ? 4.447 -0.573 9.912 1.00 50.50 85 GLY A N 1
ATOM 633 C CA . GLY A 1 85 ? 3.102 -1.094 9.759 1.00 50.50 85 GLY A CA 1
ATOM 634 C C . GLY A 1 85 ? 2.532 -0.551 8.457 1.00 50.50 85 GLY A C 1
ATOM 635 O O . GLY A 1 85 ? 2.695 0.625 8.176 1.00 50.50 85 GLY A O 1
ATOM 636 N N . SER A 1 86 ? 1.880 -1.419 7.685 1.00 45.88 86 SER A N 1
ATOM 637 C CA . SER A 1 86 ? 1.176 -1.093 6.437 1.00 45.88 86 SER A CA 1
ATOM 638 C C . SER A 1 86 ? 2.025 -1.040 5.159 1.00 45.88 86 SER A C 1
ATOM 640 O O . SER A 1 86 ? 1.947 -0.108 4.369 1.00 45.88 86 SER A O 1
ATOM 642 N N . THR A 1 87 ? 2.688 -2.147 4.841 1.00 46.41 87 THR A N 1
ATOM 643 C CA . THR A 1 87 ? 2.268 -2.816 3.596 1.00 46.41 87 THR A CA 1
ATOM 644 C C . THR A 1 87 ? 1.058 -3.651 3.994 1.00 46.41 87 THR A C 1
ATOM 646 O O . THR A 1 87 ? 1.194 -4.412 4.957 1.00 46.41 87 THR A O 1
ATOM 649 N N . PRO A 1 88 ? -0.120 -3.554 3.359 1.00 43.78 88 PRO A N 1
ATOM 650 C CA . PRO A 1 88 ? -0.920 -4.758 3.273 1.00 43.78 88 PRO A CA 1
ATOM 651 C C . PRO A 1 88 ? -0.045 -5.723 2.470 1.00 43.78 88 PRO A C 1
ATOM 653 O O . PRO A 1 88 ? 0.250 -5.438 1.312 1.00 43.78 88 PRO A O 1
ATOM 656 N N . PRO A 1 89 ? 0.445 -6.832 3.050 1.00 44.28 89 PRO A N 1
ATOM 657 C CA . PRO A 1 89 ? 0.809 -7.917 2.172 1.00 44.28 89 PRO A CA 1
ATOM 658 C C . PRO A 1 89 ? -0.439 -8.205 1.338 1.00 44.28 89 PRO A C 1
ATOM 660 O O . PRO A 1 89 ? -1.561 -8.131 1.846 1.00 44.28 89 PRO A O 1
ATOM 663 N N . SER A 1 90 ? -0.246 -8.651 0.112 1.00 50.59 90 SER A N 1
ATOM 664 C CA . SER A 1 90 ? -1.255 -9.343 -0.689 1.00 50.59 90 SER A CA 1
ATOM 665 C C . SER A 1 90 ? -1.901 -10.546 0.062 1.00 50.59 90 SER A C 1
ATOM 667 O O . SER A 1 90 ? -2.817 -11.175 -0.453 1.00 50.59 90 SER A O 1
ATOM 669 N N . ASP A 1 91 ? -1.469 -10.822 1.307 1.00 49.78 91 ASP A N 1
ATOM 670 C CA . ASP A 1 91 ? -1.958 -11.803 2.287 1.00 49.78 91 ASP A CA 1
ATOM 671 C C . ASP A 1 91 ? -2.556 -11.218 3.603 1.00 49.78 91 ASP A C 1
ATOM 673 O O . ASP A 1 91 ? -3.058 -11.961 4.459 1.00 49.78 91 ASP A O 1
ATOM 677 N N . GLY A 1 92 ? -2.518 -9.898 3.833 1.00 62.53 92 GLY A N 1
ATOM 678 C CA . GLY A 1 92 ? -2.954 -9.259 5.084 1.00 62.53 92 GLY A CA 1
ATOM 679 C C . GLY A 1 92 ? -4.092 -8.262 4.879 1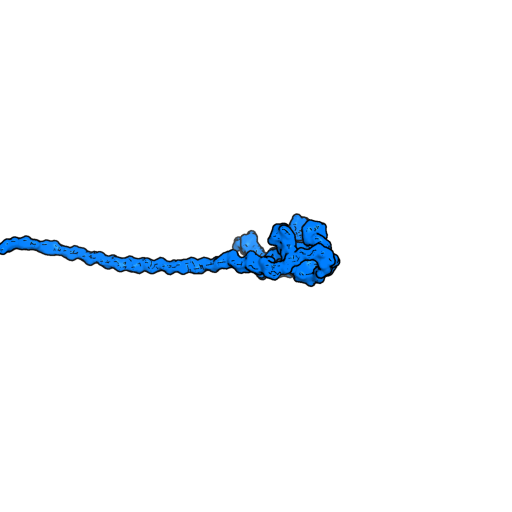.00 62.53 92 GLY A C 1
ATOM 680 O O . GLY A 1 92 ? -4.013 -7.378 4.040 1.00 62.53 92 GLY A O 1
ATOM 681 N N . PHE A 1 93 ? -5.162 -8.385 5.672 1.00 76.69 93 PHE A N 1
ATOM 682 C CA . PHE A 1 93 ? -6.313 -7.485 5.578 1.00 76.69 93 PHE A CA 1
ATOM 683 C C . PHE A 1 93 ? -5.901 -6.012 5.694 1.00 76.69 93 PHE A C 1
ATOM 685 O O . PHE A 1 93 ? -5.218 -5.633 6.644 1.00 76.69 93 PHE A O 1
ATOM 692 N N . VAL A 1 94 ? -6.385 -5.195 4.757 1.00 79.81 94 VAL A N 1
ATOM 693 C CA . VAL A 1 94 ? -6.048 -3.769 4.601 1.00 79.81 94 VAL A CA 1
ATOM 694 C C . VAL A 1 94 ? -6.351 -2.898 5.825 1.00 79.81 94 VAL A C 1
ATOM 696 O O . VAL A 1 94 ? -5.762 -1.832 5.979 1.00 79.81 94 VAL A O 1
ATOM 699 N N . VAL A 1 95 ? -7.253 -3.329 6.712 1.00 83.12 95 VAL A N 1
AT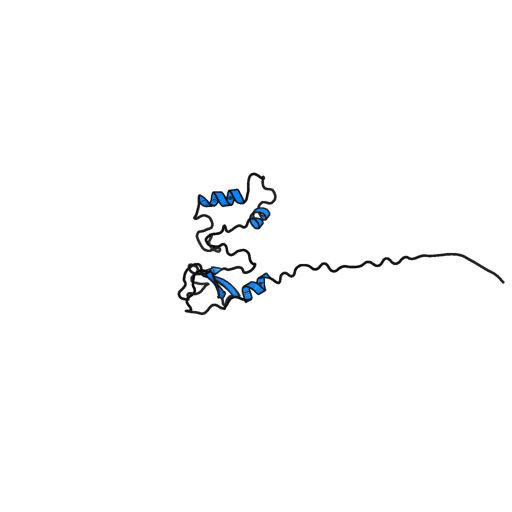OM 700 C CA . VAL A 1 95 ? -7.568 -2.615 7.957 1.00 83.12 95 VAL A CA 1
ATOM 701 C C . VAL A 1 95 ? -6.907 -3.330 9.125 1.00 83.12 95 VAL A C 1
ATOM 703 O O . VAL A 1 95 ? -7.249 -4.469 9.427 1.00 83.12 95 VAL A O 1
ATOM 706 N N . SER A 1 96 ? -6.005 -2.648 9.828 1.00 84.75 96 SER A N 1
ATOM 707 C CA . SER A 1 96 ? -5.424 -3.157 11.077 1.00 84.75 96 SER A CA 1
ATOM 708 C C . SER A 1 96 ? -6.437 -3.161 12.231 1.00 84.75 96 SER A C 1
ATOM 710 O O . SER A 1 96 ? -7.425 -2.426 12.224 1.00 84.75 96 SER A O 1
ATOM 712 N N . GLU A 1 97 ? -6.165 -3.926 13.293 1.00 82.19 97 GLU A N 1
ATOM 713 C CA . GLU A 1 97 ? -7.019 -3.933 14.491 1.00 82.19 97 GLU A CA 1
ATOM 714 C C . GLU A 1 97 ? -7.102 -2.552 15.162 1.00 82.19 97 GLU A C 1
ATOM 716 O O . GLU A 1 97 ? -8.163 -2.139 15.634 1.00 82.19 97 GLU A O 1
ATOM 721 N N . ALA A 1 98 ? -5.994 -1.807 15.174 1.00 80.94 98 ALA A N 1
ATOM 722 C CA . ALA A 1 98 ? -5.957 -0.451 15.708 1.00 80.94 98 ALA A CA 1
ATOM 723 C C . ALA A 1 98 ? -6.869 0.493 14.906 1.00 80.94 98 ALA A C 1
ATOM 725 O O . ALA A 1 98 ? -7.684 1.203 15.498 1.00 80.94 98 ALA A O 1
ATOM 726 N N . GLN A 1 99 ? -6.801 0.443 13.570 1.00 85.12 99 GLN A N 1
ATOM 727 C CA . GLN A 1 99 ? -7.697 1.212 12.699 1.00 85.12 99 GLN A CA 1
ATOM 728 C C . GLN A 1 99 ? -9.156 0.784 12.876 1.00 85.12 99 GLN A C 1
ATOM 730 O O . GLN A 1 99 ? -10.029 1.640 12.994 1.00 85.12 99 GLN A O 1
ATOM 735 N N . PHE A 1 100 ? -9.428 -0.519 12.986 1.00 90.19 100 PHE A N 1
ATOM 736 C CA . PHE A 1 100 ? -10.770 -1.029 13.268 1.00 90.19 100 PHE A CA 1
ATOM 737 C C . PHE A 1 100 ? -11.325 -0.464 14.586 1.00 90.19 100 PHE A C 1
ATOM 739 O O . PHE A 1 100 ? -12.458 0.014 14.630 1.00 90.19 100 PHE A O 1
ATOM 746 N N . ASN A 1 101 ? -10.523 -0.446 15.656 1.00 89.38 101 ASN A N 1
ATOM 747 C CA . ASN A 1 101 ? -10.921 0.134 16.941 1.00 89.38 101 ASN A CA 1
ATOM 748 C C . ASN A 1 101 ? -11.180 1.646 16.854 1.00 89.38 101 ASN A C 1
ATOM 750 O O . ASN A 1 101 ? -12.116 2.137 17.484 1.00 89.38 101 ASN A O 1
ATOM 754 N N . GLN A 1 102 ? -10.386 2.369 16.063 1.00 91.81 102 GLN A N 1
ATOM 755 C CA . GLN A 1 102 ? -10.546 3.808 15.856 1.00 91.81 102 GLN A CA 1
ATOM 756 C C . GLN A 1 102 ? -11.788 4.149 15.018 1.00 91.81 102 GLN A C 1
ATOM 758 O O . GLN A 1 102 ? -12.470 5.128 15.313 1.00 91.81 102 GLN A O 1
ATOM 763 N N . MET A 1 103 ? -12.097 3.346 13.996 1.00 88.75 103 MET A N 1
ATOM 764 C CA . MET A 1 103 ? -13.291 3.511 13.157 1.00 88.75 103 MET A CA 1
ATOM 765 C C . MET A 1 103 ? -14.574 3.148 13.908 1.00 88.75 103 MET A C 1
ATOM 767 O O . MET A 1 103 ? -15.617 3.766 13.696 1.00 88.75 103 MET A O 1
ATOM 771 N N . PHE A 1 104 ? -14.494 2.166 14.810 1.00 93.75 104 PHE A N 1
ATOM 772 C CA . PHE A 1 104 ? -15.633 1.641 15.561 1.00 93.75 104 PHE A CA 1
ATOM 773 C C . PHE A 1 104 ? -15.430 1.763 17.085 1.00 93.75 104 PHE A C 1
ATOM 775 O O . PHE A 1 104 ? -15.376 0.741 17.787 1.00 93.75 104 PHE A O 1
ATOM 782 N N . PRO A 1 105 ? -15.353 2.999 17.626 1.00 91.75 105 PRO A N 1
ATOM 783 C CA . PRO A 1 105 ? -15.029 3.233 19.034 1.00 91.75 105 PRO A CA 1
ATOM 784 C C . PRO A 1 105 ? -16.165 2.838 19.990 1.00 91.75 105 PRO A C 1
ATOM 786 O O . PRO A 1 105 ? -15.902 2.416 21.109 1.00 91.75 105 PRO A O 1
ATOM 789 N N . ASN A 1 106 ? -17.425 2.920 19.544 1.00 95.12 106 ASN A N 1
ATOM 790 C CA . ASN A 1 106 ? -18.620 2.629 20.352 1.00 95.12 106 ASN A CA 1
ATOM 791 C C . ASN A 1 106 ? -19.358 1.362 19.885 1.00 95.12 106 ASN A C 1
ATOM 793 O O . ASN A 1 106 ? -20.587 1.291 19.928 1.00 95.12 106 ASN A O 1
ATOM 797 N N . ARG A 1 107 ? -18.633 0.372 19.356 1.00 94.25 107 ARG A N 1
ATOM 798 C CA . ARG A 1 107 ? -19.249 -0.864 18.856 1.00 94.25 107 ARG A CA 1
ATOM 799 C C . ARG A 1 107 ? -19.728 -1.770 19.988 1.00 94.25 107 ARG A C 1
ATOM 801 O O . ARG A 1 107 ? -19.148 -1.806 21.070 1.00 94.25 107 ARG A O 1
ATOM 808 N N . SER A 1 108 ? -20.742 -2.575 19.686 1.00 94.88 108 SER A N 1
ATOM 809 C CA . SER A 1 108 ? -21.094 -3.723 20.524 1.00 94.88 108 SER A CA 1
ATOM 810 C C . SER A 1 108 ? -19.932 -4.719 20.573 1.00 94.88 108 SER A C 1
ATOM 812 O O . SER A 1 108 ? -19.272 -4.950 19.559 1.00 94.88 108 SER A O 1
ATOM 814 N N . SER A 1 109 ? -19.728 -5.360 21.726 1.00 92.00 109 SER A N 1
ATOM 815 C CA . SER A 1 109 ? -18.712 -6.405 21.921 1.00 92.00 109 SER A CA 1
ATOM 816 C C . SER A 1 109 ? -18.893 -7.614 20.996 1.00 92.00 109 SER A C 1
ATOM 818 O O . SER A 1 109 ? -17.944 -8.362 20.784 1.00 92.00 109 SER A O 1
ATOM 820 N N . PHE A 1 110 ? -20.082 -7.780 20.409 1.00 94.50 110 PHE A N 1
ATOM 821 C CA . PHE A 1 110 ? -20.358 -8.796 19.396 1.00 94.50 110 PHE A CA 1
ATOM 822 C C . PHE A 1 110 ? -19.554 -8.590 18.097 1.00 94.50 110 PHE A C 1
ATOM 824 O O . PHE A 1 110 ? -19.204 -9.560 17.430 1.00 94.50 110 PHE A O 1
ATOM 831 N N . TYR A 1 111 ? -19.232 -7.343 17.736 1.00 91.69 111 TYR A N 1
ATOM 832 C CA . TYR A 1 111 ? -18.487 -7.027 16.516 1.00 91.69 111 TYR A CA 1
ATOM 833 C C . TYR A 1 111 ? -16.990 -6.933 16.814 1.00 91.69 111 TYR A C 1
ATOM 835 O O . TYR A 1 111 ? -16.472 -5.894 17.235 1.00 91.69 111 TYR A O 1
ATOM 843 N N . THR A 1 112 ? -16.284 -8.042 16.606 1.00 93.19 112 THR A N 1
ATOM 844 C CA . THR A 1 112 ? -14.845 -8.147 16.864 1.00 93.19 112 THR A CA 1
ATOM 845 C C . THR A 1 112 ? -14.030 -8.092 15.577 1.00 93.19 112 THR A C 1
ATOM 847 O O . THR A 1 112 ? -14.462 -8.543 14.514 1.00 93.19 112 THR A O 1
ATOM 850 N N . TYR A 1 113 ? -12.800 -7.588 15.691 1.00 89.56 113 TYR A N 1
ATOM 851 C CA . TYR A 1 113 ? -11.838 -7.615 14.592 1.00 89.56 113 TYR A CA 1
ATOM 852 C C . TYR A 1 113 ? -11.508 -9.054 14.162 1.00 89.56 113 TYR A C 1
ATOM 854 O O . TYR A 1 113 ? -11.428 -9.353 12.972 1.00 89.56 113 TYR A O 1
ATOM 862 N N . SER A 1 114 ? -11.413 -9.978 15.124 1.00 87.38 114 SER A N 1
ATOM 863 C CA . SER A 1 114 ? -11.219 -11.406 14.851 1.00 87.38 114 SER A CA 1
ATOM 864 C C . SER A 1 114 ? -12.363 -12.014 14.032 1.00 87.38 114 SER A C 1
ATOM 866 O O . SER A 1 114 ? -12.106 -12.796 13.118 1.00 87.38 114 SER A O 1
ATOM 868 N N . GLY A 1 115 ? -13.613 -11.623 14.305 1.00 90.31 115 GLY A N 1
ATOM 869 C CA . GLY A 1 115 ? -14.785 -12.072 13.555 1.00 90.31 115 GLY A CA 1
ATOM 870 C C . GLY A 1 115 ? -14.775 -11.569 12.113 1.00 90.31 115 GLY A C 1
ATOM 871 O O . GLY A 1 115 ? -14.998 -12.350 11.189 1.00 90.31 115 GLY A O 1
ATOM 872 N N . LEU A 1 116 ? -14.425 -10.295 11.910 1.00 89.38 116 LEU A N 1
ATOM 873 C CA . LEU A 1 116 ? -14.226 -9.723 10.575 1.00 89.38 116 LEU A CA 1
ATOM 874 C C . LEU A 1 116 ? -13.128 -10.476 9.806 1.00 89.38 116 LEU A C 1
ATOM 876 O O . LEU A 1 116 ? -13.350 -10.916 8.680 1.00 89.38 116 LEU A O 1
ATOM 880 N N . ARG A 1 117 ? -11.972 -10.703 10.440 1.00 84.25 117 ARG A N 1
ATOM 881 C CA . ARG A 1 117 ? -10.837 -11.436 9.856 1.00 84.25 117 ARG A CA 1
ATOM 882 C C . ARG A 1 117 ? -11.181 -12.868 9.464 1.00 84.25 117 ARG A C 1
ATOM 884 O O . ARG A 1 117 ? -10.696 -13.324 8.430 1.00 84.25 117 ARG A O 1
ATOM 891 N N . ALA A 1 118 ? -11.992 -13.555 10.265 1.00 84.25 118 ALA A N 1
ATOM 892 C CA . ALA A 1 118 ? -12.471 -14.896 9.954 1.00 84.25 118 ALA A CA 1
ATOM 893 C C . ALA A 1 118 ? -13.442 -14.881 8.761 1.00 84.25 118 ALA A C 1
ATOM 895 O O . ALA A 1 118 ? -13.306 -15.697 7.849 1.00 84.25 118 ALA A O 1
ATOM 896 N N . ALA A 1 119 ? -14.370 -13.919 8.724 1.00 86.31 119 ALA A N 1
ATOM 897 C CA . ALA A 1 119 ? -15.359 -13.790 7.653 1.00 86.31 119 ALA A CA 1
ATOM 898 C C . ALA A 1 119 ? -14.732 -13.500 6.280 1.00 86.31 119 ALA A C 1
ATOM 900 O O . ALA A 1 119 ? -15.254 -13.948 5.261 1.00 86.31 119 ALA A O 1
ATOM 901 N N . MET A 1 120 ? -13.585 -12.819 6.238 1.00 83.00 120 MET A N 1
ATOM 902 C CA . MET A 1 120 ? -12.872 -12.557 4.984 1.00 83.00 120 MET A CA 1
ATOM 903 C C . MET A 1 120 ? -12.435 -13.815 4.232 1.00 83.00 120 MET A C 1
ATOM 905 O O . MET A 1 120 ? -12.324 -13.775 3.012 1.00 83.00 120 MET A O 1
ATOM 909 N N . SER A 1 121 ? -12.238 -14.943 4.924 1.00 76.25 121 SER A N 1
ATOM 910 C CA . SER A 1 121 ? -11.914 -16.214 4.258 1.00 76.25 121 SER A CA 1
ATOM 911 C C . SER A 1 121 ? -13.016 -16.688 3.300 1.00 76.25 121 SER A C 1
ATOM 913 O O . SER A 1 121 ? -12.725 -17.382 2.331 1.00 76.25 121 SER A O 1
ATOM 915 N N . ALA A 1 122 ? -14.270 -16.276 3.526 1.00 85.44 122 ALA A N 1
ATOM 916 C CA . ALA A 1 122 ? -15.394 -16.602 2.653 1.00 85.44 122 ALA A CA 1
ATOM 917 C C . ALA A 1 122 ? -15.416 -15.772 1.356 1.00 85.44 122 ALA A C 1
ATOM 919 O O . ALA A 1 122 ? -16.065 -16.169 0.391 1.00 85.44 122 ALA A O 1
ATOM 920 N N . TYR A 1 123 ? -14.708 -14.638 1.321 1.00 82.75 123 TYR A N 1
ATOM 921 C CA . TYR A 1 123 ? -14.686 -13.705 0.193 1.00 82.75 123 TYR A CA 1
ATOM 922 C C . TYR A 1 123 ? -13.245 -13.291 -0.133 1.00 82.75 123 TYR A C 1
ATOM 924 O O . TYR A 1 123 ? -12.857 -12.154 0.127 1.00 82.75 123 TYR A O 1
ATOM 932 N N . PRO A 1 124 ? -12.441 -14.183 -0.735 1.00 74.81 124 PRO A N 1
ATOM 933 C CA . PRO A 1 124 ? -11.005 -13.963 -0.921 1.00 74.81 124 PRO A CA 1
ATOM 934 C C . PRO A 1 124 ? -10.667 -12.758 -1.811 1.00 74.81 124 PRO A C 1
ATOM 936 O O . PRO A 1 124 ? -9.598 -12.180 -1.659 1.00 74.81 124 PRO A O 1
ATOM 939 N N . ALA A 1 125 ? -11.572 -12.341 -2.703 1.00 76.94 125 ALA A N 1
ATOM 940 C CA . ALA A 1 125 ? -11.382 -11.165 -3.556 1.00 76.94 125 ALA A CA 1
ATOM 941 C C . ALA A 1 125 ? -11.644 -9.826 -2.836 1.00 76.94 125 ALA A C 1
ATOM 943 O O . ALA A 1 125 ? -11.199 -8.775 -3.307 1.00 76.94 125 ALA A O 1
ATOM 944 N N . PHE A 1 126 ? -12.373 -9.841 -1.714 1.00 78.94 126 PHE A N 1
ATOM 945 C CA . PHE A 1 126 ? -12.743 -8.635 -0.977 1.00 78.94 126 PHE A CA 1
ATOM 946 C C . PHE A 1 126 ? -11.499 -7.983 -0.365 1.00 78.94 126 PHE A C 1
ATOM 948 O O . PHE A 1 126 ? -10.756 -8.630 0.367 1.00 78.94 126 PHE A O 1
ATOM 955 N N . ALA A 1 127 ? -11.287 -6.701 -0.676 1.00 76.19 127 ALA A N 1
ATOM 956 C CA . ALA A 1 127 ? -10.108 -5.919 -0.290 1.00 76.19 127 ALA A CA 1
ATOM 957 C C . ALA A 1 127 ? -8.748 -6.446 -0.809 1.00 76.19 127 ALA A C 1
ATOM 959 O O . ALA A 1 127 ? -7.715 -5.878 -0.472 1.00 76.19 127 ALA A O 1
ATOM 960 N N . ASN A 1 128 ? -8.739 -7.459 -1.685 1.00 71.75 128 ASN A N 1
ATOM 961 C CA . ASN A 1 128 ? -7.522 -8.059 -2.254 1.00 71.75 128 ASN A CA 1
ATOM 962 C C . ASN A 1 128 ? -7.424 -7.917 -3.786 1.00 71.75 128 ASN A C 1
ATOM 964 O O . ASN A 1 128 ? -6.494 -8.437 -4.387 1.00 71.75 128 ASN A O 1
ATOM 968 N N . THR A 1 129 ? -8.364 -7.226 -4.441 1.00 66.00 129 THR A N 1
ATOM 969 C CA . THR A 1 129 ? -8.391 -7.086 -5.912 1.00 66.00 129 THR A CA 1
ATOM 970 C C . THR A 1 129 ? -8.188 -5.634 -6.336 1.00 66.00 129 THR A C 1
ATOM 972 O O . THR A 1 129 ? -8.981 -4.793 -5.936 1.00 66.00 129 THR A O 1
ATOM 975 N N . GLY A 1 130 ? -7.188 -5.346 -7.175 1.00 61.09 130 GLY A N 1
ATOM 976 C CA . GLY A 1 130 ? -6.858 -3.986 -7.641 1.00 61.09 130 GLY A CA 1
ATOM 977 C C . GLY A 1 130 ? -5.744 -3.318 -6.824 1.00 61.09 130 GLY A C 1
ATOM 978 O O . GLY A 1 130 ? -5.326 -3.855 -5.803 1.00 61.09 130 GLY A O 1
ATOM 979 N N . SER A 1 131 ? -5.249 -2.160 -7.268 1.00 57.41 131 SER A N 1
ATOM 980 C CA . SER A 1 131 ? -4.276 -1.372 -6.495 1.00 57.41 131 SER A CA 1
ATOM 981 C C . SER A 1 131 ? -4.971 -0.638 -5.345 1.00 57.41 131 SER A C 1
ATOM 983 O O . SER A 1 131 ? -6.160 -0.337 -5.436 1.00 57.41 131 SER A O 1
ATOM 985 N N . ASP A 1 132 ? -4.245 -0.259 -4.292 1.00 60.91 132 ASP A N 1
ATOM 986 C CA . ASP A 1 132 ? -4.805 0.503 -3.153 1.00 60.91 132 ASP A CA 1
ATOM 987 C C . ASP A 1 132 ? -5.390 1.876 -3.546 1.00 60.91 132 ASP A C 1
ATOM 989 O O . ASP A 1 132 ? -6.125 2.503 -2.789 1.00 60.91 132 ASP A O 1
ATOM 993 N N . THR A 1 133 ? -5.081 2.348 -4.753 1.00 44.00 133 THR A N 1
ATOM 994 C CA . THR A 1 133 ? -5.634 3.566 -5.357 1.00 44.00 133 THR A CA 1
ATOM 995 C C . THR A 1 133 ? -6.901 3.337 -6.188 1.00 44.00 133 THR A C 1
ATOM 997 O O . THR A 1 133 ? -7.531 4.309 -6.602 1.00 44.00 133 THR A O 1
ATOM 1000 N N . VAL A 1 134 ? -7.253 2.079 -6.466 1.00 47.09 134 VAL A N 1
ATOM 1001 C CA . VAL A 1 134 ? -8.379 1.667 -7.326 1.00 47.09 134 VAL A CA 1
ATOM 1002 C C . VAL A 1 134 ? -9.342 0.698 -6.604 1.00 47.09 134 VAL A C 1
ATOM 1004 O O . VAL A 1 134 ? -10.450 0.487 -7.094 1.00 47.09 134 VAL A O 1
ATOM 1007 N N . LYS A 1 135 ? -8.949 0.142 -5.449 1.00 50.72 135 LYS A N 1
ATOM 1008 C CA . LYS A 1 135 ? -9.778 -0.668 -4.534 1.00 50.72 135 LYS A CA 1
ATOM 1009 C C . LYS A 1 135 ? -10.902 0.122 -3.861 1.00 50.72 135 LYS A C 1
ATOM 1011 O O . LYS A 1 135 ? -10.676 1.294 -3.486 1.00 50.72 135 LYS A O 1
#

Sequence (135 aa):
MSRRRISAVLIALALASATPVLLPAAGASAAACSSYPSWVAGRSYVTGDVVRYTDGKTYIAEHDNPGYDPTISTWYWDPYACDGGSTPPSDGFVVSEAQFNQMFPNRSSFYTYSGLRAAMSAYPAFANTGSDTVK

Radius of gyration: 28.84 Å; chains: 1; bounding box: 39×74×91 Å